Protein AF-A0A1C5NYZ0-F1 (afdb_monomer_lite)

pLDDT: mean 79.59, std 12.11, range [36.56, 91.56]

Foldseek 3Di:
DPDDPPVNVVVVVVVVVVVVVVVVVVVVVVCCVVVCVPPPPDPVVVVVVVVVVVCVVVVVVVVLLVVLVVVVVVPDDLVRSCVVVVHDSVVSVVSVVVVVVPPD

Structure (mmCIF, N/CA/C/O backbone):
data_AF-A0A1C5NYZ0-F1
#
_entry.id   AF-A0A1C5NYZ0-F1
#
loop_
_atom_site.group_PDB
_atom_site.id
_atom_site.type_symbol
_atom_site.label_atom_id
_atom_site.label_alt_id
_atom_site.label_comp_id
_atom_site.label_asym_id
_atom_site.label_entity_id
_atom_site.label_seq_id
_atom_site.pdbx_PDB_ins_code
_atom_site.Cartn_x
_atom_site.Cartn_y
_atom_site.Cartn_z
_atom_site.occupancy
_atom_site.B_iso_or_equiv
_atom_site.auth_seq_id
_atom_site.auth_comp_id
_atom_site.auth_asym_id
_atom_site.auth_atom_id
_atom_site.pdbx_PDB_model_num
ATOM 1 N N . MET A 1 1 ? 38.056 -0.490 -71.385 1.00 58.94 1 MET A N 1
ATOM 2 C CA . MET A 1 1 ? 37.336 -0.730 -70.114 1.00 58.94 1 MET A CA 1
ATOM 3 C C . MET A 1 1 ? 37.884 -2.020 -69.523 1.00 58.94 1 MET A C 1
ATOM 5 O O . MET A 1 1 ? 37.902 -3.008 -70.246 1.00 58.94 1 MET A O 1
ATOM 9 N N . LYS A 1 2 ? 38.413 -2.022 -68.292 1.00 58.59 2 LYS A N 1
ATOM 10 C CA . LYS A 1 2 ? 38.784 -3.289 -67.633 1.00 58.59 2 LYS A CA 1
ATOM 11 C C . LYS A 1 2 ? 37.480 -4.029 -67.296 1.00 58.59 2 LYS A C 1
ATOM 13 O O . LYS A 1 2 ? 36.580 -3.371 -66.775 1.00 58.59 2 LYS A O 1
ATOM 18 N N . PRO A 1 3 ? 37.330 -5.324 -67.618 1.00 62.25 3 PRO A N 1
ATOM 19 C CA . PRO A 1 3 ? 36.127 -6.054 -67.251 1.00 62.25 3 PRO A CA 1
ATOM 20 C C . PRO A 1 3 ? 36.079 -6.164 -65.725 1.00 62.25 3 PRO A C 1
ATOM 22 O O . PRO A 1 3 ? 36.993 -6.712 -65.111 1.00 62.25 3 PRO A O 1
ATOM 25 N N . PHE A 1 4 ? 35.035 -5.614 -65.107 1.00 65.94 4 PHE A N 1
ATOM 26 C CA . PHE A 1 4 ? 34.727 -5.938 -63.720 1.00 65.94 4 PHE A CA 1
ATOM 27 C C . PHE A 1 4 ? 34.270 -7.393 -63.702 1.00 65.94 4 PHE A C 1
ATOM 29 O O . PHE A 1 4 ? 33.331 -7.769 -64.404 1.00 65.94 4 PHE A O 1
ATOM 36 N N . THR A 1 5 ? 34.982 -8.234 -62.962 1.00 77.56 5 THR A N 1
ATOM 37 C CA . THR A 1 5 ? 34.572 -9.622 -62.773 1.00 77.56 5 THR A CA 1
ATOM 38 C C . THR A 1 5 ? 33.267 -9.644 -61.979 1.00 77.56 5 THR A C 1
ATOM 40 O O . THR A 1 5 ? 33.039 -8.792 -61.121 1.00 77.56 5 THR A O 1
ATOM 43 N N . CYS A 1 6 ? 32.403 -10.626 -62.251 1.00 73.62 6 CYS A N 1
ATOM 44 C CA . CYS A 1 6 ? 31.138 -10.802 -61.527 1.00 73.62 6 CYS A CA 1
ATOM 45 C C . CYS A 1 6 ? 31.348 -10.787 -59.998 1.00 73.62 6 CYS A C 1
ATOM 47 O O . CYS A 1 6 ? 30.587 -10.151 -59.278 1.00 73.62 6 CYS A O 1
ATOM 49 N N . GLY A 1 7 ? 32.459 -11.362 -59.516 1.00 79.50 7 GLY A N 1
ATOM 50 C CA . GLY A 1 7 ? 32.843 -11.325 -58.102 1.00 79.50 7 GLY A CA 1
ATOM 51 C C . GLY A 1 7 ? 33.021 -9.913 -57.530 1.00 79.50 7 GLY A C 1
ATOM 52 O O . GLY A 1 7 ? 32.506 -9.640 -56.453 1.00 79.50 7 GLY A O 1
ATOM 53 N N . ALA A 1 8 ? 33.660 -8.994 -58.265 1.00 82.19 8 ALA A N 1
ATOM 54 C CA . ALA A 1 8 ? 33.837 -7.610 -57.815 1.00 82.19 8 ALA A CA 1
ATOM 55 C C . ALA A 1 8 ? 32.503 -6.846 -57.749 1.00 82.19 8 ALA A C 1
ATOM 57 O O . ALA A 1 8 ? 32.298 -6.019 -56.863 1.00 82.19 8 ALA A O 1
ATOM 58 N N . LEU A 1 9 ? 31.574 -7.139 -58.667 1.00 83.69 9 LEU A N 1
ATOM 59 C CA . LEU A 1 9 ? 30.223 -6.576 -58.629 1.00 83.69 9 LEU A CA 1
ATOM 60 C C . LEU A 1 9 ? 29.424 -7.127 -57.442 1.00 83.69 9 LEU A C 1
ATOM 62 O O . LEU A 1 9 ? 28.806 -6.346 -56.724 1.00 83.69 9 LEU A O 1
ATOM 66 N N . CYS A 1 10 ? 29.487 -8.437 -57.189 1.00 83.56 10 CYS A N 1
ATOM 67 C CA . CYS A 1 10 ? 28.833 -9.057 -56.037 1.00 83.56 10 CYS A CA 1
ATOM 68 C C . CYS A 1 10 ? 29.360 -8.507 -54.705 1.00 83.56 10 CYS A C 1
ATOM 70 O O . CYS A 1 10 ? 28.572 -8.226 -53.807 1.00 83.56 10 CYS A O 1
ATOM 72 N N . GLU A 1 11 ? 30.671 -8.307 -54.575 1.00 86.62 11 GLU A N 1
ATOM 73 C CA . GLU A 1 11 ? 31.288 -7.760 -53.363 1.00 86.62 11 GLU A CA 1
ATOM 74 C C . GLU A 1 11 ? 30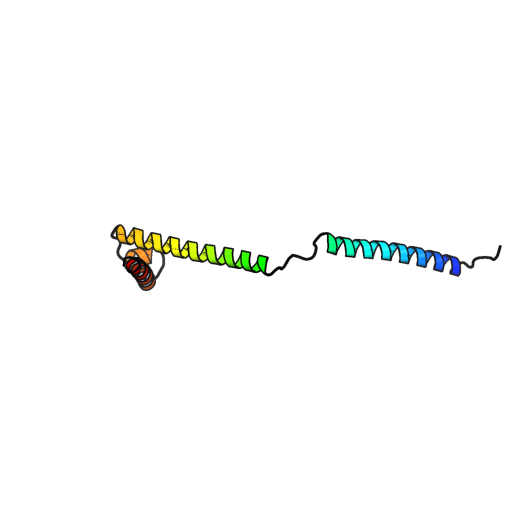.863 -6.306 -53.104 1.00 86.62 11 GLU A C 1
ATOM 76 O O . GLU A 1 11 ? 30.493 -5.951 -51.982 1.00 86.62 11 GLU A O 1
ATOM 81 N N . LEU A 1 12 ? 30.816 -5.479 -54.155 1.00 86.94 12 LEU A N 1
ATOM 82 C CA . LEU A 1 12 ? 30.302 -4.110 -54.065 1.00 86.94 12 LEU A CA 1
ATOM 83 C C . LEU A 1 12 ? 28.816 -4.084 -53.688 1.00 86.94 12 LEU A C 1
ATOM 85 O O . LEU A 1 12 ? 28.423 -3.307 -52.815 1.00 86.94 12 LEU A O 1
ATOM 89 N N . SER A 1 13 ? 27.994 -4.943 -54.298 1.00 86.00 13 SER A N 1
ATOM 90 C CA . SER A 1 13 ? 26.574 -5.069 -53.955 1.00 86.00 13 SER A CA 1
ATOM 91 C C . SER A 1 13 ? 26.381 -5.494 -52.499 1.00 86.00 13 SER A C 1
ATOM 93 O O . SER A 1 13 ? 25.580 -4.882 -51.793 1.00 86.00 13 SER A O 1
ATOM 95 N N . ASN A 1 14 ? 27.155 -6.468 -52.018 1.00 89.00 14 ASN A N 1
ATOM 96 C CA . ASN A 1 14 ? 27.088 -6.932 -50.633 1.00 89.00 14 ASN A CA 1
ATOM 97 C C . ASN A 1 14 ? 27.496 -5.834 -49.637 1.00 89.00 14 ASN A C 1
ATOM 99 O O . ASN A 1 14 ? 26.795 -5.629 -48.649 1.00 89.00 14 ASN A O 1
ATOM 103 N N . ASN A 1 15 ? 28.549 -5.057 -49.922 1.00 90.69 15 ASN A N 1
ATOM 104 C CA . ASN A 1 15 ? 28.973 -3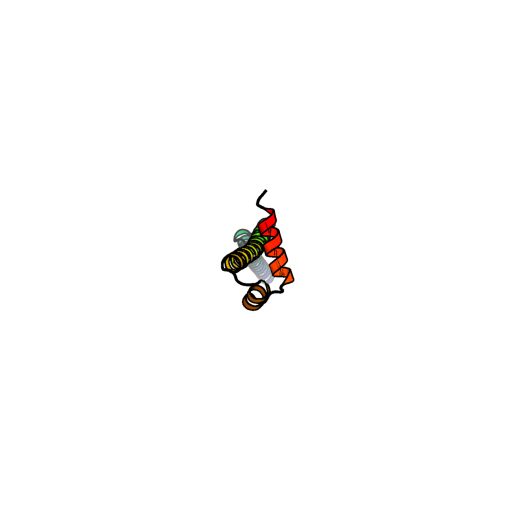.943 -49.061 1.00 90.69 15 ASN A CA 1
ATOM 105 C C . ASN A 1 15 ? 27.896 -2.852 -48.944 1.00 90.69 15 ASN A C 1
ATOM 107 O O . ASN A 1 15 ? 27.686 -2.277 -47.875 1.00 90.69 15 ASN A O 1
ATOM 111 N N . VAL A 1 16 ? 27.204 -2.563 -50.050 1.00 89.44 16 VAL A N 1
ATOM 112 C CA . VAL A 1 16 ? 26.094 -1.603 -50.065 1.00 89.44 16 VAL A CA 1
ATOM 113 C C . VAL A 1 16 ? 24.936 -2.117 -49.210 1.00 89.44 16 VAL A C 1
ATOM 115 O O . VAL A 1 16 ? 24.447 -1.373 -48.358 1.00 89.44 16 VAL A O 1
ATOM 118 N N . VAL A 1 17 ? 24.541 -3.383 -49.375 1.00 87.81 17 VAL A N 1
ATOM 119 C CA . VAL A 1 17 ? 23.466 -4.009 -48.586 1.00 87.81 17 VAL A CA 1
ATOM 120 C C . VAL A 1 17 ? 23.799 -4.012 -47.091 1.00 87.81 17 VAL A C 1
ATOM 122 O O . VAL A 1 17 ? 22.965 -3.609 -46.283 1.00 87.81 17 VAL A O 1
ATOM 125 N N . GLU A 1 18 ? 25.026 -4.371 -46.715 1.00 86.50 18 GLU A N 1
ATOM 126 C CA . GLU A 1 18 ? 25.480 -4.392 -45.318 1.00 86.50 18 GLU A CA 1
ATOM 127 C C . GLU A 1 18 ? 25.474 -2.991 -44.680 1.00 86.50 18 GLU A C 1
ATOM 129 O O . GLU A 1 18 ? 25.027 -2.804 -43.543 1.00 86.50 18 GLU A O 1
ATOM 134 N N . LYS A 1 19 ? 25.890 -1.959 -45.425 1.00 88.50 19 LYS A N 1
ATOM 135 C CA . LYS A 1 19 ? 25.838 -0.563 -44.957 1.00 88.50 19 LYS A CA 1
ATOM 136 C C . LYS A 1 19 ? 24.418 -0.029 -44.819 1.00 88.50 19 LYS A C 1
ATOM 138 O O . LYS A 1 19 ? 24.157 0.785 -43.937 1.00 88.50 19 LYS A O 1
ATOM 143 N N . LEU A 1 20 ? 23.507 -0.443 -45.695 1.00 86.62 20 LEU A N 1
ATOM 144 C CA . LEU A 1 20 ? 22.091 -0.100 -45.576 1.00 86.62 20 LEU A CA 1
ATOM 145 C C . LEU A 1 20 ? 21.487 -0.770 -44.340 1.00 86.62 20 LEU A C 1
ATOM 147 O O . LEU A 1 20 ? 20.908 -0.077 -43.508 1.00 86.62 20 LEU A O 1
ATOM 151 N N . ALA A 1 21 ? 21.698 -2.076 -44.173 1.00 82.12 21 ALA A N 1
ATOM 152 C CA . ALA A 1 21 ? 21.196 -2.826 -43.025 1.00 82.12 21 ALA A CA 1
A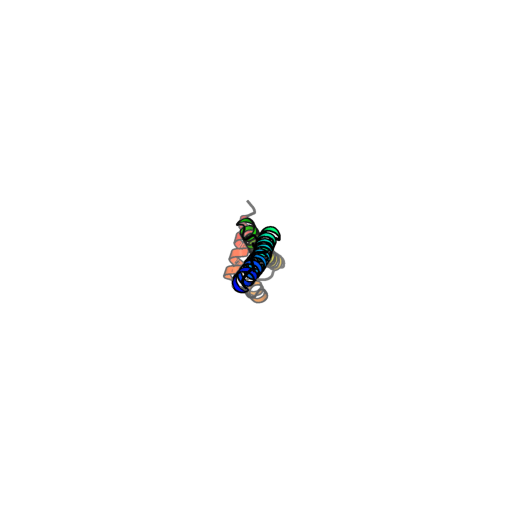TOM 153 C C . ALA A 1 21 ? 21.716 -2.266 -41.689 1.00 82.12 21 ALA A C 1
ATOM 155 O O . ALA A 1 21 ? 20.925 -2.015 -40.783 1.00 82.12 21 ALA A O 1
ATOM 156 N N . SER A 1 22 ? 23.019 -1.982 -41.595 1.00 83.31 22 SER A N 1
ATOM 157 C CA . SER A 1 22 ? 23.634 -1.437 -40.374 1.00 83.31 22 SER A CA 1
ATOM 158 C C . SER A 1 22 ? 23.144 -0.031 -40.014 1.00 83.31 22 SER A C 1
ATOM 160 O O . SER A 1 22 ? 22.998 0.286 -38.835 1.00 83.31 22 SER A O 1
ATOM 162 N N . LYS A 1 23 ? 22.829 0.821 -40.998 1.00 84.19 23 LYS A N 1
ATOM 163 C CA . LYS A 1 23 ? 22.210 2.130 -40.728 1.00 84.19 23 LYS A CA 1
ATOM 164 C C . LYS A 1 23 ? 20.826 1.983 -40.106 1.00 84.19 23 LYS A C 1
ATOM 166 O O . LYS A 1 23 ? 20.549 2.650 -39.116 1.00 84.19 23 LYS A O 1
ATOM 171 N N . TYR A 1 24 ? 19.979 1.115 -40.658 1.00 76.62 24 TYR A N 1
ATOM 172 C CA . TYR A 1 24 ? 18.629 0.918 -40.126 1.00 76.62 24 TYR A CA 1
ATOM 173 C C . TYR A 1 24 ? 18.644 0.279 -38.735 1.00 76.62 24 TYR A C 1
ATOM 175 O O . TYR A 1 24 ? 17.921 0.753 -37.864 1.00 76.62 24 TYR A O 1
ATOM 183 N N . SER A 1 25 ? 19.513 -0.707 -38.484 1.00 74.12 25 SER A N 1
ATOM 184 C CA . SER A 1 25 ? 19.637 -1.314 -37.151 1.00 74.12 25 SER A CA 1
ATOM 185 C C . SER A 1 25 ? 20.148 -0.330 -36.097 1.00 74.12 25 SER A C 1
ATOM 187 O O . SER A 1 25 ? 19.706 -0.361 -34.951 1.00 74.12 25 SER A O 1
ATOM 189 N N . ASN A 1 26 ? 21.071 0.563 -36.471 1.00 81.81 26 ASN A N 1
ATOM 190 C CA . ASN A 1 26 ? 21.576 1.587 -35.557 1.00 81.81 26 ASN A CA 1
ATOM 191 C C . ASN A 1 26 ? 20.496 2.624 -35.240 1.00 81.81 26 ASN A C 1
ATOM 193 O O . ASN A 1 26 ? 20.306 2.953 -34.075 1.00 81.81 26 ASN A O 1
ATOM 197 N N . VAL A 1 27 ? 19.739 3.066 -36.249 1.00 78.44 27 VAL A N 1
ATOM 198 C CA . VAL A 1 27 ? 18.610 3.987 -36.061 1.00 78.44 27 VAL A CA 1
ATOM 199 C C . VAL A 1 27 ? 17.520 3.356 -35.197 1.00 78.44 27 VAL A C 1
ATOM 201 O O . VAL A 1 27 ? 17.027 4.009 -34.289 1.00 78.44 27 VAL A O 1
ATOM 204 N N . GLU A 1 28 ? 17.158 2.091 -35.419 1.00 71.56 28 GLU A N 1
ATOM 205 C CA . GLU A 1 28 ? 16.167 1.395 -34.589 1.00 71.56 28 GLU A CA 1
ATOM 206 C C . GLU A 1 28 ? 16.618 1.311 -33.125 1.00 71.56 28 GLU A C 1
ATOM 208 O O . GLU A 1 28 ? 15.843 1.611 -32.213 1.00 71.56 28 GLU A O 1
ATOM 213 N N . LYS A 1 29 ? 17.891 0.974 -32.891 1.00 74.94 29 LYS A N 1
ATOM 214 C CA . LYS A 1 29 ? 18.468 0.905 -31.545 1.00 74.94 29 LYS A CA 1
ATOM 215 C C . LYS A 1 29 ? 18.506 2.276 -30.859 1.00 74.94 29 LYS A C 1
ATOM 217 O O . LYS A 1 29 ? 18.071 2.384 -29.715 1.00 74.94 29 LYS A O 1
ATOM 222 N N . GLU A 1 30 ? 18.974 3.312 -31.552 1.00 70.00 30 GLU A N 1
ATOM 223 C CA . GLU A 1 30 ? 19.031 4.688 -31.037 1.00 70.00 30 GLU A CA 1
ATOM 224 C C . GLU A 1 30 ? 17.629 5.251 -30.771 1.00 70.00 30 GLU A C 1
ATOM 226 O O . GLU A 1 30 ? 17.384 5.828 -29.714 1.00 70.00 30 GLU A O 1
ATOM 231 N N . VAL A 1 31 ? 16.672 5.029 -31.677 1.00 67.38 31 VAL A N 1
ATOM 232 C CA . VAL A 1 31 ? 15.276 5.455 -31.495 1.00 67.38 31 VAL A CA 1
ATOM 233 C C . VAL A 1 31 ? 14.636 4.725 -30.318 1.00 67.38 31 VAL A C 1
ATOM 235 O O . VAL A 1 31 ? 13.934 5.359 -29.540 1.00 67.38 31 VAL A O 1
ATOM 238 N N . THR A 1 32 ? 14.897 3.431 -30.130 1.00 64.12 32 THR A N 1
ATOM 239 C CA . THR A 1 32 ? 14.370 2.662 -28.986 1.00 64.12 32 THR A CA 1
ATOM 240 C C . THR A 1 32 ? 14.899 3.189 -27.645 1.00 64.12 32 THR A C 1
ATOM 242 O O . THR A 1 32 ? 14.164 3.233 -26.654 1.00 64.12 32 THR A O 1
ATOM 245 N N . GLU A 1 33 ? 16.156 3.634 -27.607 1.00 66.25 33 GLU A N 1
ATOM 246 C CA . GLU A 1 33 ? 16.763 4.244 -26.421 1.00 66.25 33 GLU A CA 1
ATOM 247 C C . GLU A 1 33 ? 16.222 5.662 -26.156 1.00 66.25 33 GLU A C 1
ATOM 249 O O . GLU A 1 33 ? 15.848 5.978 -25.024 1.00 66.25 33 GLU A O 1
ATOM 254 N N . VAL A 1 34 ? 16.098 6.492 -27.198 1.00 62.19 34 VAL A N 1
ATOM 255 C CA . VAL A 1 34 ? 15.620 7.887 -27.112 1.00 62.19 34 VAL A CA 1
ATOM 256 C C . VAL A 1 34 ? 14.110 7.980 -26.866 1.00 62.19 34 VAL A C 1
ATOM 258 O O . VAL A 1 34 ? 13.666 8.843 -26.111 1.00 62.19 34 VAL A O 1
ATOM 261 N N . MET A 1 35 ? 13.309 7.075 -27.438 1.00 63.91 35 MET A N 1
ATOM 262 C CA . MET A 1 35 ? 11.849 7.010 -27.248 1.00 63.91 35 MET A CA 1
ATOM 263 C C . MET A 1 35 ? 11.441 6.451 -25.873 1.00 63.91 35 MET A C 1
ATOM 265 O O . MET A 1 35 ? 10.257 6.240 -25.619 1.00 63.91 35 MET A O 1
ATOM 269 N N . GLY A 1 36 ? 12.390 6.234 -24.956 1.00 60.16 36 GLY A N 1
ATOM 270 C CA . GLY A 1 36 ? 12.072 5.933 -23.560 1.00 60.16 36 GLY A CA 1
ATOM 271 C C . GLY A 1 36 ? 11.783 4.459 -23.279 1.00 60.16 36 GLY A C 1
ATOM 272 O O . GLY A 1 36 ? 11.087 4.147 -22.314 1.00 60.16 36 GLY A O 1
ATOM 273 N N . GLY A 1 37 ? 12.351 3.535 -24.063 1.00 56.44 37 GLY A N 1
ATOM 274 C CA . GLY A 1 37 ? 12.276 2.093 -23.794 1.00 56.44 37 GLY A CA 1
ATOM 275 C C . GLY A 1 37 ? 12.930 1.663 -22.471 1.00 56.44 37 GLY A C 1
ATOM 276 O O . GLY A 1 37 ? 12.714 0.546 -21.999 1.00 56.44 37 GLY A O 1
ATOM 277 N N . LYS A 1 38 ? 13.694 2.545 -21.816 1.00 60.47 38 LYS A N 1
ATOM 278 C CA . LYS A 1 38 ? 14.122 2.340 -20.434 1.00 60.47 38 LYS A CA 1
ATOM 279 C C . LYS A 1 38 ? 12.987 2.779 -19.518 1.00 60.47 38 LYS A C 1
ATOM 281 O O . LYS A 1 38 ? 12.880 3.958 -19.185 1.00 60.47 38 LYS A O 1
ATOM 286 N N . VAL A 1 39 ? 12.150 1.823 -19.100 1.00 60.38 39 VAL A N 1
ATOM 287 C CA . VAL A 1 39 ? 11.244 2.002 -17.955 1.00 60.38 39 VAL A CA 1
ATOM 288 C C . VAL A 1 39 ? 12.042 2.713 -16.868 1.00 60.38 39 VAL A C 1
ATOM 290 O O . VAL A 1 39 ? 13.034 2.168 -16.382 1.00 60.38 39 VAL A O 1
ATOM 293 N N . LEU A 1 40 ? 11.651 3.950 -16.543 1.00 60.81 40 LEU A N 1
ATOM 294 C CA . LEU A 1 40 ? 12.255 4.727 -15.470 1.00 60.81 40 LEU A CA 1
ATOM 295 C C . LEU A 1 40 ? 12.003 3.994 -14.149 1.00 60.81 40 LEU A C 1
ATOM 297 O O . LEU A 1 40 ? 11.049 4.289 -13.428 1.00 60.81 40 LEU A O 1
ATOM 301 N N . ASN A 1 41 ? 12.837 3.014 -13.822 1.00 60.94 41 ASN A N 1
ATOM 302 C CA . ASN A 1 41 ? 12.889 2.431 -12.492 1.00 60.94 41 ASN A CA 1
ATOM 303 C C . ASN A 1 41 ? 13.786 3.324 -11.632 1.00 60.94 41 ASN A C 1
ATOM 305 O O . ASN A 1 41 ? 14.854 2.937 -11.166 1.00 60.94 41 ASN A O 1
ATOM 309 N N . TYR A 1 42 ? 13.401 4.598 -11.538 1.00 70.12 42 TYR A N 1
ATOM 310 C CA . TYR A 1 42 ? 14.038 5.523 -10.622 1.00 70.12 42 TYR A CA 1
ATOM 311 C C . TYR A 1 42 ? 13.564 5.204 -9.215 1.00 70.12 42 TYR A C 1
ATOM 313 O O . TYR A 1 42 ? 12.385 4.917 -9.006 1.00 70.12 42 TYR A O 1
ATOM 321 N N . ARG A 1 43 ? 14.462 5.366 -8.243 1.00 75.06 43 ARG A N 1
ATOM 322 C CA . ARG A 1 43 ? 14.145 5.245 -6.816 1.00 75.06 43 ARG A CA 1
ATOM 323 C C . ARG A 1 43 ? 12.899 6.054 -6.423 1.00 75.06 43 ARG A C 1
ATOM 325 O O . ARG A 1 43 ? 12.133 5.636 -5.570 1.00 75.06 43 ARG A O 1
ATOM 332 N N . SER A 1 44 ? 12.639 7.173 -7.099 1.00 75.81 44 SER A N 1
ATOM 333 C CA . SER A 1 44 ? 11.432 7.988 -6.918 1.00 75.81 44 SER A CA 1
ATOM 334 C C . 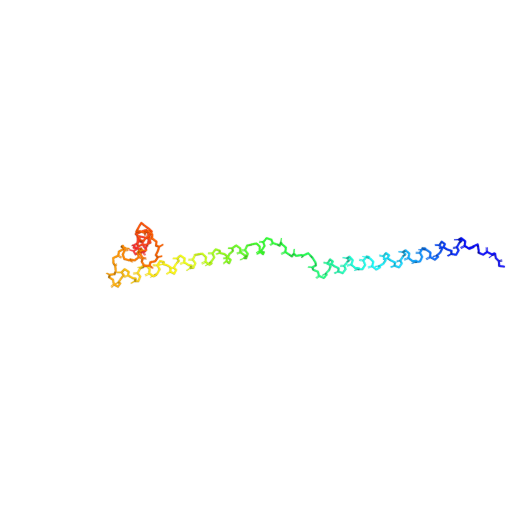SER A 1 44 ? 10.120 7.257 -7.238 1.00 75.81 44 SER A C 1
ATOM 336 O O . SER A 1 44 ? 9.122 7.496 -6.566 1.00 75.81 44 SER A O 1
ATOM 338 N N . LYS A 1 45 ? 10.098 6.365 -8.239 1.00 79.94 45 LYS A N 1
ATOM 339 C CA . LYS A 1 45 ? 8.911 5.568 -8.585 1.00 79.94 45 LYS A CA 1
ATOM 340 C C . LYS A 1 45 ? 8.620 4.528 -7.506 1.00 79.94 45 LYS A C 1
ATOM 342 O O . LYS A 1 45 ? 7.463 4.339 -7.150 1.00 79.94 45 LYS A O 1
ATOM 347 N N . GLU A 1 46 ? 9.666 3.900 -6.974 1.00 82.69 46 GLU A N 1
ATOM 348 C CA . GLU A 1 46 ? 9.558 2.978 -5.839 1.00 82.69 46 GLU A CA 1
ATOM 349 C C . GLU A 1 46 ? 9.005 3.707 -4.613 1.00 82.69 46 GLU A C 1
ATOM 351 O O . GLU A 1 46 ? 7.982 3.294 -4.082 1.00 82.69 46 GLU A O 1
ATOM 356 N N . ILE A 1 47 ? 9.586 4.858 -4.254 1.00 84.62 47 ILE A N 1
ATOM 357 C CA . ILE A 1 47 ? 9.129 5.682 -3.123 1.00 84.62 47 ILE A CA 1
ATOM 358 C C . ILE A 1 47 ? 7.663 6.107 -3.285 1.00 84.62 47 ILE A C 1
ATOM 360 O O . ILE A 1 47 ? 6.904 6.078 -2.321 1.00 84.62 47 ILE A O 1
ATOM 364 N N . TYR A 1 48 ? 7.238 6.497 -4.489 1.00 85.69 48 TYR A N 1
ATOM 365 C CA . TYR A 1 48 ? 5.844 6.865 -4.742 1.00 85.69 48 TYR A CA 1
ATOM 366 C C . TYR A 1 48 ? 4.891 5.683 -4.524 1.00 85.69 48 TYR A C 1
ATOM 368 O O . TYR A 1 48 ? 3.864 5.828 -3.866 1.00 85.69 48 TYR A O 1
ATOM 376 N N . LEU A 1 49 ? 5.235 4.504 -5.050 1.00 87.12 49 LEU A N 1
ATOM 377 C CA . LEU A 1 49 ? 4.412 3.305 -4.896 1.00 87.12 49 LEU A CA 1
ATOM 378 C C . LEU A 1 49 ? 4.374 2.824 -3.439 1.00 87.12 49 LEU A C 1
ATOM 380 O O . LEU A 1 49 ? 3.292 2.499 -2.949 1.00 87.12 49 LEU A O 1
ATOM 384 N N . GLU A 1 50 ? 5.517 2.839 -2.748 1.00 88.81 50 GLU A N 1
ATOM 385 C CA . GLU A 1 50 ? 5.628 2.562 -1.310 1.00 88.81 50 GLU A CA 1
ATOM 386 C C . GLU A 1 50 ? 4.765 3.543 -0.504 1.00 88.81 50 GLU A C 1
ATOM 388 O O . GLU A 1 50 ? 3.945 3.119 0.309 1.00 88.81 50 GLU A O 1
ATOM 393 N N . GLY A 1 51 ? 4.851 4.844 -0.794 1.00 89.06 51 GLY A N 1
ATOM 394 C CA . GLY A 1 51 ? 4.039 5.875 -0.146 1.00 89.06 51 GLY A CA 1
ATOM 395 C C . GLY A 1 51 ? 2.537 5.708 -0.394 1.00 89.06 51 GLY A C 1
ATOM 396 O O . GLY A 1 51 ? 1.736 5.854 0.527 1.00 89.06 51 GLY A O 1
ATOM 397 N N . CYS A 1 52 ? 2.127 5.339 -1.610 1.00 88.25 52 CYS A N 1
ATOM 398 C CA . CYS A 1 52 ? 0.725 5.052 -1.922 1.00 88.25 52 CYS A CA 1
ATOM 399 C C . CYS A 1 52 ? 0.199 3.773 -1.254 1.00 88.25 52 CYS A C 1
ATOM 401 O O . CYS A 1 52 ? -1.005 3.664 -1.012 1.00 88.25 52 CYS A O 1
ATOM 403 N N . ALA A 1 53 ? 1.049 2.772 -1.026 1.00 88.00 53 ALA A N 1
ATOM 404 C CA . ALA A 1 53 ? 0.674 1.573 -0.281 1.00 88.00 53 ALA A CA 1
ATOM 405 C C . ALA A 1 53 ? 0.531 1.899 1.210 1.00 88.00 53 ALA A C 1
ATOM 407 O O . ALA A 1 53 ? -0.529 1.660 1.784 1.00 88.00 53 ALA A O 1
ATOM 408 N N . PHE A 1 54 ? 1.542 2.554 1.782 1.00 88.06 54 PHE A N 1
ATOM 409 C CA . PHE A 1 54 ? 1.565 2.957 3.184 1.00 88.06 54 PHE A CA 1
ATOM 410 C C . PHE A 1 54 ? 0.394 3.881 3.540 1.00 88.06 54 PHE A C 1
ATOM 412 O O . PHE A 1 54 ? -0.330 3.625 4.494 1.00 88.06 54 PHE A O 1
ATOM 419 N N . GLY A 1 55 ? 0.125 4.905 2.724 1.00 85.38 55 GLY A N 1
ATOM 420 C CA . GLY A 1 55 ? -0.991 5.823 2.967 1.00 85.38 55 GLY A CA 1
ATOM 421 C C . GLY A 1 55 ? -2.368 5.151 2.904 1.00 85.38 55 GLY A C 1
ATOM 422 O O . GLY A 1 55 ? -3.285 5.566 3.608 1.00 85.38 55 GLY A O 1
ATOM 423 N N . ARG A 1 56 ? -2.527 4.093 2.096 1.00 85.50 56 ARG A N 1
ATOM 424 C CA . ARG A 1 56 ? -3.767 3.302 2.079 1.00 85.50 56 ARG A CA 1
ATOM 425 C C . ARG A 1 56 ? -3.921 2.465 3.343 1.00 85.50 56 ARG A C 1
ATOM 427 O O . ARG A 1 56 ? -5.027 2.387 3.866 1.00 85.50 56 ARG A O 1
ATOM 434 N N . GLU A 1 57 ? -2.837 1.864 3.816 1.00 83.19 57 GLU A N 1
ATOM 435 C CA . GLU A 1 57 ? -2.841 1.053 5.033 1.00 83.19 57 GLU A CA 1
ATOM 436 C C . GLU A 1 57 ? -3.110 1.911 6.278 1.00 83.19 57 GLU A C 1
ATOM 438 O O . GLU A 1 57 ? -4.018 1.608 7.051 1.00 83.19 57 GLU A O 1
ATOM 443 N N . GLU A 1 58 ? -2.397 3.027 6.432 1.00 84.62 58 GLU A N 1
ATOM 444 C CA . GLU A 1 58 ? -2.603 3.947 7.555 1.00 84.62 58 GLU A CA 1
ATOM 445 C C . GLU A 1 58 ? -3.994 4.588 7.514 1.00 84.62 58 GLU A C 1
ATOM 447 O O . GLU A 1 58 ? -4.680 4.624 8.532 1.00 84.62 58 GLU A O 1
ATOM 452 N N . GLY A 1 59 ? -4.485 4.984 6.334 1.00 84.31 59 GLY A N 1
ATOM 453 C CA . GLY A 1 59 ? -5.847 5.507 6.197 1.00 84.31 59 GLY A CA 1
ATOM 454 C C . GLY A 1 59 ? -6.930 4.488 6.574 1.00 84.31 59 GLY A C 1
ATOM 455 O O . GLY A 1 59 ? -7.951 4.852 7.160 1.00 84.31 59 GLY A O 1
ATOM 456 N N . GLN A 1 60 ? -6.715 3.199 6.287 1.00 85.75 60 GLN A N 1
ATOM 457 C CA . GLN A 1 60 ? -7.616 2.136 6.741 1.00 85.75 60 GLN A CA 1
ATOM 458 C C . GLN A 1 60 ? -7.567 1.965 8.262 1.00 85.75 60 GLN A C 1
ATOM 460 O O . GLN A 1 60 ? -8.627 1.892 8.886 1.00 85.75 60 GLN A O 1
ATOM 465 N N . LYS A 1 61 ? -6.373 1.957 8.868 1.00 85.00 61 LYS A N 1
ATOM 466 C CA . LYS A 1 61 ? -6.214 1.874 10.329 1.00 85.00 61 LYS A CA 1
ATOM 467 C C . LYS A 1 61 ? -6.868 3.057 11.041 1.00 85.00 61 LYS A C 1
ATOM 469 O O . LYS A 1 61 ? -7.618 2.846 11.990 1.00 85.00 61 LYS A O 1
ATOM 474 N N . GLU A 1 62 ? -6.657 4.282 10.560 1.00 85.94 62 GLU A N 1
ATOM 475 C CA . GLU A 1 62 ? -7.302 5.480 11.112 1.00 85.94 62 GLU A CA 1
ATOM 476 C C . GLU A 1 62 ? -8.826 5.417 10.980 1.00 85.94 62 GLU A C 1
ATOM 478 O O . GLU A 1 62 ? -9.547 5.746 11.924 1.00 85.94 62 GLU A O 1
ATOM 483 N N . SER A 1 63 ? -9.339 4.956 9.836 1.00 88.06 63 SER A N 1
ATOM 484 C CA . SER A 1 63 ? -10.781 4.810 9.627 1.00 88.06 63 SER A CA 1
ATOM 485 C C . SER A 1 63 ? -11.399 3.780 10.576 1.00 88.06 63 SER A C 1
ATOM 487 O O . SER A 1 63 ? -12.457 4.040 11.155 1.00 88.06 63 SER A O 1
ATOM 489 N N . ILE A 1 64 ? -10.734 2.640 10.779 1.00 87.50 64 ILE A N 1
ATOM 490 C CA . ILE A 1 64 ? -11.159 1.615 11.737 1.00 87.50 64 ILE A CA 1
ATOM 491 C C . ILE A 1 64 ? -11.127 2.176 13.160 1.00 87.50 64 ILE A C 1
ATOM 493 O O . ILE A 1 64 ? -12.106 2.022 13.889 1.00 87.50 64 ILE A O 1
ATOM 497 N N . ALA A 1 65 ? -10.061 2.886 13.534 1.00 87.75 65 ALA A N 1
ATOM 498 C CA . ALA A 1 65 ? -9.950 3.505 14.849 1.00 87.75 65 ALA A CA 1
ATOM 499 C C . ALA A 1 65 ? -11.100 4.488 15.114 1.00 87.75 65 ALA A C 1
ATOM 501 O O . ALA A 1 65 ? -11.771 4.397 16.140 1.00 87.75 65 ALA A O 1
ATOM 502 N N . GLN A 1 66 ? -11.412 5.358 14.150 1.00 87.81 66 GLN A N 1
ATOM 503 C CA . GLN A 1 66 ? -12.546 6.281 14.250 1.00 87.81 66 GLN A CA 1
ATOM 504 C C . GLN A 1 66 ? -13.889 5.551 14.385 1.00 87.81 66 GLN A C 1
ATOM 506 O O . GLN A 1 66 ? -14.752 5.981 15.155 1.00 87.81 66 GLN A O 1
ATO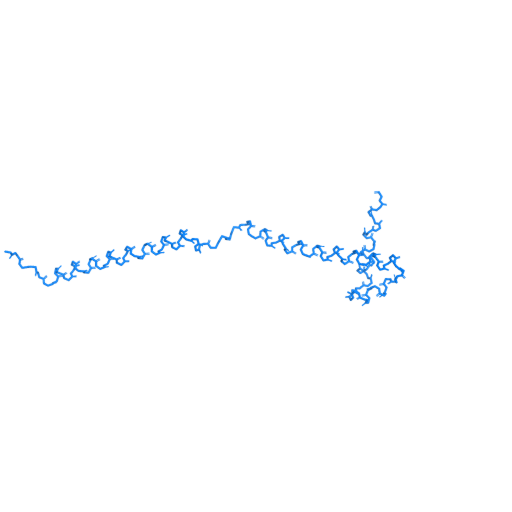M 511 N N . LEU A 1 67 ? -14.087 4.448 13.656 1.00 89.62 67 LEU A N 1
ATOM 512 C CA . LEU A 1 67 ? -15.305 3.640 13.749 1.00 89.62 67 LEU A CA 1
ATOM 513 C C . LEU A 1 67 ? -15.445 2.969 15.119 1.00 89.62 67 LEU A C 1
ATOM 515 O O . LEU A 1 67 ? -16.537 3.013 15.691 1.00 89.62 67 LEU A O 1
ATOM 519 N N . VAL A 1 68 ? -14.360 2.402 15.652 1.00 89.25 68 VAL A N 1
ATOM 520 C CA . VAL A 1 68 ? -14.312 1.809 16.997 1.00 89.25 68 VAL A CA 1
ATOM 521 C C . VAL A 1 68 ? -14.663 2.861 18.047 1.00 89.25 68 VAL A C 1
ATOM 523 O O . VAL A 1 68 ? -15.608 2.668 18.812 1.00 89.25 68 VAL A O 1
ATOM 526 N N . THR A 1 69 ? -13.989 4.016 18.035 1.00 88.00 69 THR A N 1
ATOM 527 C CA . THR A 1 69 ? -14.260 5.107 18.984 1.00 88.00 69 THR A CA 1
ATOM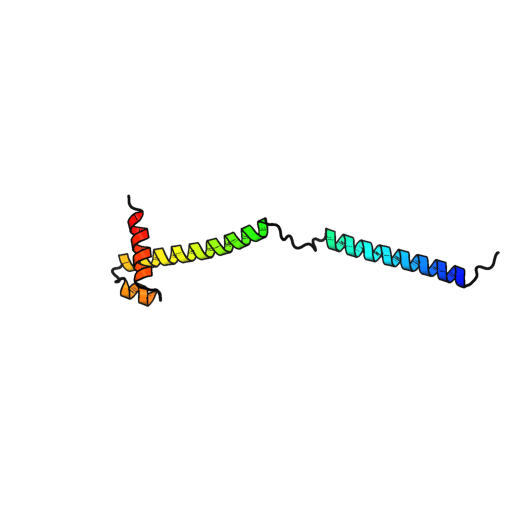 528 C C . THR A 1 69 ? -15.704 5.597 18.885 1.00 88.00 69 THR A C 1
ATOM 530 O O . THR A 1 69 ? -16.353 5.815 19.907 1.00 88.00 69 THR A O 1
ATOM 533 N N . ARG A 1 70 ? -16.248 5.737 17.669 1.00 90.12 70 ARG A N 1
ATOM 534 C CA . ARG A 1 70 ? -17.630 6.190 17.466 1.00 90.12 70 ARG A CA 1
ATOM 535 C C . ARG A 1 70 ? -18.650 5.179 17.987 1.00 90.12 70 ARG A C 1
ATOM 537 O O . ARG A 1 70 ? -19.606 5.588 18.637 1.00 90.12 70 ARG A O 1
ATOM 544 N N . LYS A 1 71 ? -18.468 3.882 17.721 1.00 89.19 71 LYS A N 1
ATOM 545 C CA . LYS A 1 71 ? -19.354 2.829 18.251 1.00 89.19 71 LYS A CA 1
ATOM 546 C C . LYS A 1 71 ? -19.298 2.759 19.775 1.00 89.19 71 LYS A C 1
ATOM 548 O O . LYS A 1 71 ? -20.339 2.669 20.420 1.00 89.19 71 LYS A O 1
ATOM 553 N N . TYR A 1 72 ? -18.105 2.907 20.342 1.00 88.00 72 TYR A N 1
ATOM 554 C CA . TYR A 1 72 ? -17.923 2.952 21.788 1.00 88.00 72 TYR A CA 1
ATOM 555 C C . TYR A 1 72 ? -18.635 4.158 22.424 1.00 88.00 72 TYR A C 1
ATOM 557 O O . TYR A 1 72 ? -19.369 4.008 23.396 1.00 88.00 72 TYR A O 1
ATOM 565 N N . GLN A 1 73 ? -18.522 5.352 21.827 1.00 86.31 73 GLN A N 1
ATOM 566 C CA . GLN A 1 73 ? -19.256 6.551 22.267 1.00 86.31 73 GLN A CA 1
ATOM 567 C C . GLN A 1 73 ? -20.782 6.413 22.153 1.00 86.31 73 GLN A C 1
ATOM 569 O O . GLN A 1 73 ? -21.514 7.061 22.899 1.00 86.31 73 GLN A O 1
ATOM 574 N N . LEU A 1 74 ? -21.269 5.578 21.231 1.00 89.94 74 LEU A N 1
ATOM 575 C CA . LEU A 1 74 ? -22.691 5.255 21.086 1.00 89.94 74 LEU A CA 1
ATOM 576 C C . LEU A 1 74 ? -23.183 4.223 22.119 1.00 89.94 74 LEU A C 1
ATOM 578 O O . LEU A 1 74 ? -24.384 3.958 22.171 1.00 89.94 74 LEU A O 1
ATOM 582 N N . GLY A 1 75 ? -22.291 3.688 22.960 1.00 88.25 75 GLY A N 1
ATOM 583 C CA . GLY A 1 75 ? -22.620 2.786 24.064 1.00 88.25 75 GLY A CA 1
ATOM 584 C C . GLY A 1 75 ? -22.542 1.295 23.729 1.00 88.25 75 GLY A C 1
ATOM 585 O O . GLY A 1 75 ? -23.050 0.485 24.504 1.00 88.25 75 GLY A O 1
ATOM 586 N N . ASP A 1 76 ? -21.936 0.913 22.600 1.00 91.56 76 ASP A N 1
ATOM 587 C CA . ASP A 1 76 ? -21.671 -0.499 22.304 1.00 91.56 76 ASP A CA 1
ATOM 588 C C . ASP A 1 76 ? -20.524 -1.040 23.179 1.00 91.56 76 ASP A C 1
ATOM 590 O O . ASP A 1 76 ? -19.525 -0.353 23.404 1.00 91.56 76 ASP A O 1
ATOM 594 N N . SER A 1 77 ? -20.651 -2.286 23.658 1.00 88.94 77 SER A N 1
ATOM 595 C CA . SER A 1 77 ? -19.577 -2.945 24.411 1.00 88.94 77 SER A CA 1
ATOM 596 C C . SER A 1 77 ? -18.408 -3.340 23.496 1.00 88.94 77 SER A C 1
ATOM 598 O O . SER A 1 77 ? -18.629 -3.611 22.307 1.00 88.94 77 SER A O 1
ATOM 600 N N . PRO A 1 78 ? -17.172 -3.426 24.024 1.00 86.12 78 PRO A N 1
ATOM 601 C CA . PRO A 1 78 ? -16.015 -3.886 23.258 1.00 86.12 78 PRO A CA 1
ATOM 602 C C . PRO A 1 78 ? -16.232 -5.245 22.576 1.00 86.12 78 PRO A C 1
ATOM 604 O O . PRO A 1 78 ? -15.873 -5.386 21.409 1.00 86.12 78 PRO A O 1
ATOM 607 N N . GLU A 1 79 ? -16.919 -6.200 23.223 1.00 88.44 79 GLU A N 1
ATOM 608 C CA . GLU A 1 79 ? -17.188 -7.524 22.629 1.00 88.44 79 GLU A CA 1
ATOM 609 C C . GLU A 1 79 ? -18.102 -7.426 21.399 1.00 88.44 79 GLU A C 1
ATOM 611 O O . GLU A 1 79 ? -17.916 -8.111 20.388 1.00 88.44 79 GLU A O 1
ATOM 616 N N . LYS A 1 80 ? -19.105 -6.541 21.458 1.00 89.38 80 LYS A N 1
ATOM 617 C CA . LYS A 1 80 ? -20.024 -6.307 20.341 1.00 89.38 80 LYS A CA 1
ATOM 618 C C . LYS A 1 80 ? -19.312 -5.622 19.174 1.00 89.38 80 LYS A C 1
ATOM 620 O O . LYS A 1 80 ? -19.540 -5.989 18.023 1.00 89.38 80 LYS A O 1
ATOM 625 N N . ILE A 1 81 ? -18.426 -4.668 19.460 1.00 88.81 81 ILE A N 1
ATOM 626 C CA . ILE A 1 81 ? -17.621 -3.974 18.445 1.00 88.81 81 ILE A CA 1
ATOM 627 C C . ILE A 1 81 ? -16.650 -4.946 17.770 1.00 88.81 81 ILE A C 1
ATOM 629 O O . ILE A 1 81 ? -16.587 -4.968 16.540 1.00 88.81 81 ILE A O 1
ATOM 633 N N . ALA A 1 82 ? -15.958 -5.773 18.556 1.00 90.25 82 ALA A N 1
ATOM 634 C CA . ALA A 1 82 ? -15.034 -6.794 18.072 1.00 90.25 82 ALA A CA 1
ATOM 635 C C . ALA A 1 82 ? -15.736 -7.754 17.102 1.00 90.25 82 ALA A C 1
ATOM 637 O O . ALA A 1 82 ? -15.284 -7.977 15.977 1.00 90.25 82 ALA A O 1
ATOM 638 N N . LYS A 1 83 ? -16.926 -8.230 17.486 1.00 90.88 83 LYS A N 1
ATOM 639 C CA . LYS A 1 83 ? -17.744 -9.116 16.655 1.00 90.88 83 LYS A CA 1
ATOM 640 C C . LYS A 1 83 ? -18.247 -8.449 15.373 1.00 90.88 83 LYS A C 1
ATOM 642 O O . LYS A 1 83 ? -18.225 -9.077 14.317 1.00 90.88 83 LYS A O 1
ATOM 647 N N . ASP A 1 84 ? -18.687 -7.196 15.453 1.00 89.00 84 ASP A N 1
ATOM 648 C CA . ASP A 1 84 ? -19.184 -6.446 14.296 1.00 89.00 84 ASP A CA 1
ATOM 649 C C . ASP A 1 84 ? -18.081 -6.108 13.283 1.00 89.00 84 ASP A C 1
ATOM 651 O O . ASP A 1 84 ? -18.346 -6.035 12.083 1.00 89.00 84 ASP A O 1
ATOM 655 N N . LEU A 1 85 ? -16.867 -5.838 13.766 1.00 87.94 85 LEU A N 1
ATOM 656 C CA . LEU A 1 85 ? -15.716 -5.470 12.940 1.00 87.94 85 LEU A CA 1
ATOM 657 C C . LEU A 1 85 ? -14.822 -6.670 12.592 1.00 87.94 85 LEU A C 1
ATOM 659 O O . LEU A 1 85 ? -13.834 -6.490 11.887 1.00 87.94 85 LEU A O 1
ATOM 663 N N . LEU A 1 86 ? -15.195 -7.879 13.035 1.00 89.12 86 LEU A N 1
ATOM 664 C CA . LEU A 1 86 ? -14.450 -9.127 12.835 1.00 89.12 86 LEU A CA 1
ATOM 665 C C . LEU A 1 86 ? -12.986 -9.029 13.303 1.00 89.12 86 LEU A C 1
ATOM 667 O O . LEU A 1 86 ? -12.077 -9.501 12.624 1.00 89.12 86 LEU A O 1
ATOM 671 N N . MET A 1 87 ? -12.781 -8.416 14.467 1.00 88.75 87 MET A N 1
ATOM 672 C CA . MET A 1 87 ? -11.484 -8.226 15.128 1.00 88.75 87 MET A CA 1
ATOM 673 C C . MET A 1 87 ? -11.515 -8.800 16.545 1.00 88.75 87 MET A C 1
ATOM 675 O O . MET A 1 87 ? -12.580 -9.199 17.026 1.00 88.75 87 MET A O 1
ATOM 679 N N . SER A 1 88 ? -10.367 -8.882 17.212 1.00 89.56 88 SER A N 1
ATOM 680 C CA . SER A 1 88 ? -10.311 -9.348 18.599 1.00 89.56 88 SER A CA 1
ATOM 681 C C . SER A 1 88 ? -10.710 -8.245 19.588 1.00 89.56 88 SER A C 1
ATOM 683 O O . SER A 1 88 ? -10.641 -7.052 19.293 1.00 89.56 88 SER A O 1
ATOM 685 N N . GLU A 1 89 ? -11.134 -8.640 20.788 1.00 86.62 89 GLU A N 1
ATOM 686 C CA . GLU A 1 89 ? -11.399 -7.695 21.884 1.00 86.62 89 GLU A CA 1
ATOM 687 C C . GLU A 1 89 ? -10.124 -6.943 22.293 1.00 86.62 89 GLU A C 1
ATOM 689 O O . GLU A 1 89 ? -10.171 -5.741 22.541 1.00 86.62 89 GLU A O 1
ATOM 694 N N . GLU A 1 90 ? -8.974 -7.622 22.255 1.00 86.06 90 GLU A N 1
ATOM 695 C CA . GLU A 1 90 ? -7.654 -7.043 22.531 1.00 86.06 90 GLU A CA 1
ATOM 696 C C . GLU A 1 90 ? -7.317 -5.900 21.555 1.00 86.06 90 GLU A C 1
ATOM 698 O O . GLU A 1 90 ? -6.849 -4.842 21.975 1.00 86.06 90 GLU A O 1
ATOM 703 N N . GLU A 1 91 ? -7.609 -6.071 20.259 1.00 85.38 91 GLU A N 1
ATOM 704 C CA . GLU A 1 91 ? -7.393 -5.040 19.232 1.00 85.38 91 GLU A CA 1
ATOM 705 C C . GLU A 1 91 ? -8.300 -3.819 19.450 1.00 85.38 91 GLU A C 1
ATOM 707 O O . GLU A 1 91 ? -7.870 -2.674 19.280 1.00 85.38 91 GLU A O 1
ATOM 712 N N . VAL A 1 92 ? -9.551 -4.043 19.864 1.00 86.25 92 VAL A N 1
ATOM 713 C CA . VAL A 1 92 ? -10.494 -2.966 20.202 1.00 86.25 92 VAL A CA 1
ATOM 714 C C . VAL A 1 92 ? -10.003 -2.175 21.416 1.00 86.25 92 VAL A C 1
ATOM 716 O O . VAL A 1 92 ? -10.014 -0.941 21.387 1.00 86.25 92 VAL A O 1
ATOM 719 N N . GLU A 1 93 ? -9.544 -2.856 22.465 1.00 85.94 93 GLU A N 1
ATOM 720 C CA . GLU A 1 93 ? -9.007 -2.214 23.668 1.00 85.94 93 GLU A CA 1
ATOM 721 C C . GLU A 1 93 ? -7.720 -1.434 23.387 1.00 85.94 93 GLU A C 1
ATOM 723 O O . GLU A 1 93 ? -7.563 -0.313 23.878 1.00 85.94 93 GLU A O 1
ATOM 728 N N . GLU A 1 94 ? -6.826 -1.964 22.551 1.00 87.50 94 GLU A N 1
ATOM 729 C CA . GLU A 1 94 ? -5.601 -1.266 22.157 1.00 87.50 94 GLU A CA 1
ATOM 730 C C . GLU A 1 94 ? -5.912 0.043 21.409 1.00 87.50 94 GLU A C 1
ATOM 732 O O . GLU A 1 94 ? -5.309 1.088 21.684 1.00 87.50 94 GLU A O 1
ATOM 737 N N . ILE A 1 95 ? -6.881 0.014 20.487 1.00 86.94 95 ILE A N 1
ATOM 738 C CA . ILE A 1 95 ? -7.335 1.198 19.745 1.00 86.94 95 ILE A CA 1
ATOM 739 C C . ILE A 1 95 ? -7.939 2.237 20.698 1.00 86.94 95 ILE A C 1
ATOM 741 O O . ILE A 1 95 ? -7.578 3.417 20.632 1.00 86.94 95 ILE A O 1
ATOM 745 N N . LEU A 1 96 ? -8.823 1.809 21.605 1.00 84.19 96 LEU A N 1
ATOM 746 C CA . LEU A 1 96 ? -9.446 2.697 22.588 1.00 84.19 96 LEU A CA 1
ATOM 747 C C . LEU A 1 96 ? -8.398 3.316 23.525 1.00 84.19 96 LEU A C 1
ATOM 749 O O . LEU A 1 96 ? -8.413 4.535 23.729 1.00 84.19 96 LEU A O 1
ATOM 753 N N . GLY A 1 97 ? -7.438 2.519 24.003 1.00 81.38 97 GLY A N 1
ATOM 754 C CA . GLY A 1 97 ? -6.340 2.962 24.865 1.00 81.38 97 GLY A CA 1
ATOM 755 C C . GLY A 1 97 ? -5.445 4.018 24.212 1.00 81.38 97 GLY A C 1
ATOM 756 O O . GLY A 1 97 ? -5.088 5.012 24.854 1.00 81.38 97 GLY A O 1
ATOM 757 N N . LYS A 1 98 ? -5.147 3.870 22.914 1.00 74.25 98 LYS A N 1
ATOM 758 C CA . LYS A 1 98 ? -4.402 4.877 22.136 1.00 74.25 98 LYS A CA 1
ATOM 759 C C . LYS A 1 98 ? -5.177 6.189 22.002 1.00 74.25 98 LYS A C 1
ATOM 761 O O . LYS A 1 98 ? -4.588 7.252 22.182 1.00 74.25 98 LYS A O 1
ATOM 766 N N . THR A 1 99 ? -6.491 6.142 21.758 1.00 61.62 99 THR A N 1
ATOM 767 C CA . THR A 1 99 ? -7.313 7.365 21.652 1.00 61.62 99 THR A CA 1
ATOM 768 C C . THR A 1 99 ? -7.490 8.115 22.973 1.00 61.62 99 THR A C 1
ATOM 770 O O . THR A 1 99 ? -7.568 9.343 22.966 1.00 61.62 99 THR A O 1
ATOM 773 N N . THR A 1 100 ? -7.502 7.423 24.116 1.00 56.78 100 THR A N 1
ATOM 774 C CA . THR A 1 100 ? -7.594 8.067 25.440 1.00 56.78 100 THR A CA 1
ATOM 775 C C . THR A 1 100 ? -6.278 8.684 25.921 1.00 56.78 100 THR A C 1
ATOM 777 O O . THR A 1 100 ? -6.301 9.545 26.795 1.00 56.78 100 THR A O 1
ATOM 780 N N . GLY A 1 101 ? -5.135 8.295 25.345 1.00 52.75 101 GLY A N 1
ATOM 781 C CA . GLY A 1 101 ? -3.813 8.820 25.711 1.00 52.75 101 GLY A CA 1
ATOM 782 C C . GLY A 1 101 ? -3.446 10.170 25.080 1.00 52.75 101 GLY A C 1
ATOM 783 O O . GLY A 1 101 ? -2.447 10.763 25.469 1.00 52.75 101 GLY A O 1
ATOM 784 N N . SER A 1 102 ? -4.224 10.670 24.113 1.00 48.03 102 SER A N 1
ATOM 785 C CA . SER A 1 102 ? -3.950 11.944 23.417 1.00 48.03 102 SER A CA 1
ATOM 786 C C . SER A 1 102 ? -4.698 13.157 23.991 1.00 48.03 102 SER A C 1
ATOM 788 O O . SER A 1 102 ? -4.632 14.241 23.417 1.00 48.03 102 SER A O 1
ATOM 790 N N . GLN A 1 103 ? -5.406 12.997 25.114 1.00 41.12 103 GLN A N 1
ATOM 791 C CA . GLN A 1 103 ? -5.973 14.105 25.888 1.00 41.12 103 GLN A CA 1
ATOM 792 C C . GLN A 1 103 ? -5.115 14.375 27.134 1.00 41.12 103 GLN A C 1
ATOM 794 O O . GLN A 1 103 ? -5.542 14.095 28.252 1.00 41.12 103 GLN A O 1
ATOM 799 N N . GLN A 1 104 ? -3.900 14.902 26.957 1.00 36.56 104 GLN A N 1
ATOM 800 C CA . GLN A 1 104 ? -3.154 15.547 28.042 1.00 36.56 104 GLN A CA 1
ATOM 801 C C . GLN A 1 104 ? -2.314 16.710 27.521 1.00 36.56 104 GLN A C 1
ATOM 803 O O . GLN A 1 104 ? -1.695 16.552 26.446 1.00 36.56 104 GLN A O 1
#

Secondary structure (DSSP, 8-state):
-PPPPHHHHHHHHHHHHHHHHHHHHHHHHHHHHHTT-S----HHHHHHHHHHHHHHHHHHHHHHHHHHHHHHHTT--HHHHHHHHT--HHHHHHHHHHHHTT--

Radius of gyration: 35.26 Å; chains: 1; bounding box: 62×27×98 Å

Sequence (104 aa):
MKPFTCGALCELSNNVVEKLASKYSNVEKEVTEVMGGKVLNYRSKEIYLEGCAFGREEGQKESIAQLVTRKYQLGDSPEKIAKDLLMSEEEVEEILGKTTGSQQ